Protein AF-A0ABD5T6S6-F1 (afdb_monomer_lite)

Foldseek 3Di:
DEAALLLCVLVVVCQDQQDWDQDPPDDGIDGYDYDLLFWAWWFQFQVRDIDTDSDNVVSNVRSVRTPDTPGGTDDDDDPVSCVVSVHDDDDDDDALVNQLVQLVVLPDPSVVQVPDPVHDSRDGDQVVQVCSCVVSVGDGHVVPPDPCVVDDPVRVVVVVVVVVVD

Secondary structure (DSSP, 8-state):
-EE-HHHHHHTTT-S-TTPEEP-SSSSS-EE-EE-SSS---EEEETTS-EEE---HHHHHHHGGGEEEEEE---EE--HHHHHHTTPPPPPPP--HHHHHHHHHHTT--HHHHHH-TT--SSS--HHHHHHHHHHHTPPPPGGG---GGGS-HHHHHHHHHHHHH-

pLDDT: mean 94.34, std 3.87, range [71.56, 98.19]

Radius of gyration: 18.58 Å; chains: 1; bounding box: 47×41×42 Å

Organism: NCBI:txid1526114

Sequence (166 aa):
GGVHPATMHIVDDFLAAGTQIKTERPGKAHGVVPVDSIDGPTVRLANGEVRQIDDPEEAKAVRNGIEKVLDLGEYLVNYGEFIENNHALAPASYVYEWWVQEFEAAGADVQALSDDPHVDLEHPSVEAALDWADAYDCPLHPEYTYLWHDVSVETFETLADAVAGG

InterPro domains:
  IPR004475 DNA polymerase II large subunit DP2 [PTHR42210] (2-164)
  IPR056171 DNA polymerase II large subunit DP2, central domain [PF24844] (2-164)

Structure (mmCIF, N/CA/C/O backbone):
data_AF-A0ABD5T6S6-F1
#
_entry.id   AF-A0ABD5T6S6-F1
#
loop_
_atom_site.group_PDB
_atom_site.id
_atom_site.type_symbol
_atom_site.label_atom_id
_atom_site.label_alt_id
_atom_site.label_comp_id
_atom_site.label_asym_id
_atom_site.label_entity_id
_atom_site.label_seq_id
_atom_site.pdbx_PDB_ins_code
_atom_site.Cartn_x
_atom_site.Cartn_y
_atom_site.Cartn_z
_atom_site.occupancy
_atom_site.B_iso_or_equiv
_atom_site.auth_seq_id
_atom_site.auth_comp_id
_atom_site.auth_asym_id
_atom_site.auth_atom_id
_atom_site.pdbx_PDB_model_num
ATOM 1 N N . GLY A 1 1 ? 9.814 10.595 7.695 1.00 88.38 1 GLY A N 1
ATOM 2 C CA . GLY A 1 1 ? 9.264 9.253 7.503 1.00 88.38 1 GLY A CA 1
ATOM 3 C C . GLY A 1 1 ? 7.928 9.534 6.919 1.00 88.38 1 GLY A C 1
ATOM 4 O O . GLY A 1 1 ? 7.174 10.272 7.553 1.00 88.38 1 GLY A O 1
ATOM 5 N N . GLY A 1 2 ? 7.743 9.144 5.667 1.00 94.50 2 GLY A N 1
ATOM 6 C CA . GLY A 1 2 ? 6.506 9.438 4.967 1.00 94.50 2 GLY A CA 1
ATOM 7 C C . GLY A 1 2 ? 5.393 8.597 5.560 1.00 94.50 2 GLY A C 1
ATOM 8 O O . GLY A 1 2 ? 5.594 7.414 5.820 1.00 94.50 2 GLY A O 1
ATOM 9 N N . VAL A 1 3 ? 4.269 9.233 5.842 1.00 96.62 3 VAL A N 1
ATOM 10 C CA . VAL A 1 3 ? 3.039 8.571 6.272 1.00 96.62 3 VAL A CA 1
ATOM 11 C C . VAL A 1 3 ? 1.917 9.170 5.444 1.00 96.62 3 VAL A C 1
ATOM 13 O O . VAL A 1 3 ? 1.900 10.389 5.231 1.00 96.62 3 VAL A O 1
ATOM 16 N N . HIS A 1 4 ? 0.981 8.330 5.019 1.00 97.62 4 HIS A N 1
ATOM 17 C CA . HIS A 1 4 ? -0.163 8.791 4.256 1.00 97.62 4 HIS A CA 1
ATOM 18 C C . HIS A 1 4 ? -1.061 9.730 5.096 1.00 97.62 4 HIS A C 1
ATOM 20 O O . HIS A 1 4 ? -1.337 9.436 6.268 1.00 97.62 4 HIS A O 1
ATOM 26 N N . PRO A 1 5 ? -1.541 10.878 4.571 1.00 97.25 5 PRO A N 1
ATOM 27 C CA . PRO A 1 5 ? -2.365 11.797 5.361 1.00 97.25 5 PRO A CA 1
ATOM 28 C C . PRO A 1 5 ? -3.717 11.202 5.791 1.00 97.25 5 PRO A C 1
ATOM 30 O O . PRO A 1 5 ? -4.231 11.568 6.849 1.00 97.25 5 PRO A O 1
ATOM 33 N N . ALA A 1 6 ? -4.276 10.241 5.044 1.00 97.50 6 ALA A N 1
ATOM 34 C CA . ALA A 1 6 ? -5.459 9.501 5.496 1.00 97.50 6 ALA A CA 1
ATOM 35 C C . ALA A 1 6 ? -5.179 8.727 6.796 1.00 97.50 6 ALA A C 1
ATOM 37 O O . ALA A 1 6 ? -5.979 8.786 7.735 1.00 97.50 6 ALA A O 1
ATOM 38 N N . THR A 1 7 ? -4.008 8.084 6.902 1.00 97.19 7 THR A N 1
ATOM 39 C CA . THR A 1 7 ? -3.558 7.411 8.128 1.00 97.19 7 THR A CA 1
ATOM 40 C C . THR A 1 7 ? -3.477 8.394 9.284 1.00 97.19 7 THR A C 1
ATOM 42 O O . THR A 1 7 ? -3.980 8.089 10.363 1.00 97.19 7 THR A O 1
ATOM 45 N N . MET A 1 8 ? -2.913 9.589 9.062 1.00 96.06 8 MET A N 1
ATOM 46 C CA . MET A 1 8 ? -2.828 10.644 10.084 1.00 96.06 8 MET A CA 1
ATOM 47 C C . MET A 1 8 ? -4.203 10.990 10.669 1.00 96.06 8 MET A C 1
ATOM 49 O O . MET A 1 8 ? -4.359 11.021 11.890 1.00 96.06 8 MET A O 1
ATOM 53 N N . HIS A 1 9 ? -5.213 11.184 9.817 1.00 96.00 9 HIS A N 1
ATOM 54 C CA . HIS A 1 9 ? -6.574 11.498 10.258 1.00 96.00 9 HIS A CA 1
ATOM 55 C C . HIS A 1 9 ? -7.256 10.332 10.981 1.00 96.00 9 HIS A C 1
ATOM 57 O O . HIS A 1 9 ? -7.977 10.553 11.957 1.00 96.00 9 HIS A O 1
ATOM 63 N N . ILE A 1 10 ? -7.028 9.100 10.523 1.00 95.50 10 ILE A N 1
ATOM 64 C CA . ILE A 1 10 ? -7.634 7.893 11.100 1.00 95.50 10 ILE A CA 1
ATOM 65 C C . ILE A 1 10 ? -7.069 7.581 12.487 1.00 95.50 10 ILE A C 1
ATOM 67 O O . ILE A 1 10 ? -7.817 7.138 13.356 1.00 95.50 10 ILE A O 1
ATOM 71 N N . VAL A 1 11 ? -5.797 7.891 12.746 1.00 94.12 11 VAL A N 1
ATOM 72 C CA . VAL A 1 11 ? -5.185 7.768 14.085 1.00 94.12 11 VAL A CA 1
ATOM 73 C C . VAL A 1 11 ? -5.388 9.014 14.953 1.00 94.12 11 VAL A C 1
ATOM 75 O O . VAL A 1 11 ? -4.526 9.405 15.741 1.00 94.12 11 VAL A O 1
ATOM 78 N N . ASP A 1 12 ? -6.547 9.648 14.804 1.00 92.12 12 ASP A N 1
ATOM 79 C CA . ASP A 1 12 ? -6.983 10.818 15.559 1.00 92.12 12 ASP A CA 1
ATOM 80 C C . ASP A 1 12 ? -6.028 12.024 15.515 1.00 92.12 12 ASP A C 1
ATOM 82 O O . ASP A 1 12 ? -5.917 12.768 16.492 1.00 92.12 12 ASP A O 1
ATOM 86 N N . ASP A 1 13 ? -5.334 12.225 14.391 1.00 91.75 13 ASP A N 1
ATOM 87 C CA . ASP A 1 13 ? -4.357 13.304 14.198 1.00 91.75 13 ASP A CA 1
ATOM 88 C C . ASP A 1 13 ? -3.190 13.258 15.210 1.00 91.75 13 ASP A C 1
ATOM 90 O O . ASP A 1 13 ? -2.467 14.239 15.405 1.00 91.75 13 ASP A O 1
ATOM 94 N N . PHE A 1 14 ? -2.977 12.107 15.865 1.00 90.62 14 PHE A N 1
ATOM 95 C CA . PHE A 1 14 ? -1.840 11.889 16.760 1.00 90.62 14 PHE A CA 1
ATOM 96 C C . PHE A 1 14 ? -0.521 11.889 15.978 1.00 90.62 14 PHE A C 1
ATOM 98 O O . PHE A 1 14 ? 0.487 12.458 16.410 1.00 90.62 14 PHE A O 1
ATOM 105 N N . LEU A 1 15 ? -0.542 11.269 14.795 1.00 90.81 15 LEU A N 1
ATOM 106 C CA . LEU A 1 15 ? 0.481 11.448 13.776 1.00 90.81 15 LEU A CA 1
ATOM 107 C C . LEU A 1 15 ? 0.112 12.683 12.959 1.00 90.81 15 LEU A C 1
ATOM 109 O O . LEU A 1 15 ? -0.957 12.737 12.367 1.00 90.81 15 LEU A O 1
ATOM 113 N N . ALA A 1 16 ? 1.002 13.668 12.933 1.00 90.31 16 ALA A N 1
ATOM 114 C CA . ALA A 1 16 ? 0.826 14.899 12.180 1.00 90.31 16 ALA A CA 1
ATOM 115 C C . ALA A 1 16 ? 2.180 15.366 11.645 1.00 90.31 16 ALA A C 1
ATOM 117 O O . ALA A 1 16 ? 3.237 14.929 12.114 1.00 90.31 16 ALA A O 1
ATOM 118 N N . ALA A 1 17 ? 2.158 16.280 10.677 1.00 90.62 17 ALA A N 1
ATOM 119 C CA . ALA A 1 17 ? 3.375 16.877 10.146 1.00 90.62 17 ALA A CA 1
ATOM 120 C C . ALA A 1 17 ? 4.230 17.479 11.277 1.00 90.62 17 ALA A C 1
ATOM 122 O O . ALA A 1 17 ? 3.778 18.333 12.040 1.00 90.62 17 ALA A O 1
ATOM 123 N N . GLY A 1 18 ? 5.479 17.021 11.385 1.00 86.88 18 GLY A N 1
ATOM 124 C CA . GLY A 1 18 ? 6.412 17.455 12.427 1.00 86.88 18 GLY A CA 1
ATOM 125 C C . GLY A 1 18 ? 6.315 16.689 13.752 1.00 86.88 18 GLY A C 1
ATOM 126 O O . GLY A 1 18 ? 7.184 16.877 14.607 1.00 86.88 18 GLY A O 1
ATOM 127 N N . THR A 1 19 ? 5.341 15.789 13.930 1.00 92.19 19 THR A N 1
ATOM 128 C CA . THR A 1 19 ? 5.325 14.857 15.067 1.00 92.19 19 THR A CA 1
ATOM 129 C C . THR A 1 19 ? 6.547 13.944 14.995 1.00 92.19 19 THR A C 1
ATOM 131 O O . THR A 1 19 ? 6.856 13.378 13.948 1.00 92.19 19 THR A O 1
ATOM 134 N N . GLN A 1 20 ? 7.248 13.773 16.118 1.00 92.75 20 GLN A N 1
ATOM 135 C CA . GLN A 1 20 ? 8.322 12.789 16.222 1.00 92.75 20 GLN A CA 1
ATOM 136 C C . GLN A 1 20 ? 7.775 11.476 16.782 1.00 92.75 20 GLN A C 1
ATOM 138 O O . GLN A 1 20 ? 7.302 11.434 17.917 1.00 92.75 20 GLN A O 1
ATOM 143 N N . ILE A 1 21 ? 7.928 10.396 16.021 1.00 91.12 21 ILE A N 1
ATOM 144 C CA . ILE A 1 21 ? 7.649 9.035 16.481 1.00 91.12 21 ILE A CA 1
ATOM 145 C C . ILE A 1 21 ? 8.937 8.329 16.888 1.00 91.12 21 ILE A C 1
ATOM 147 O O . ILE A 1 21 ? 10.019 8.625 16.375 1.00 91.12 21 ILE A O 1
ATOM 151 N N . LYS A 1 22 ? 8.828 7.394 17.834 1.00 91.25 22 LYS A N 1
ATOM 152 C CA . LYS A 1 22 ? 9.902 6.447 18.147 1.00 91.25 22 LYS A CA 1
ATOM 153 C C . LYS A 1 22 ? 9.720 5.209 17.283 1.00 91.25 22 LYS A C 1
ATOM 155 O O . LYS A 1 22 ? 8.628 4.659 17.223 1.00 91.25 22 LYS A O 1
ATOM 160 N N . THR A 1 23 ? 10.795 4.795 16.633 1.00 88.12 23 THR A N 1
ATOM 161 C CA . THR A 1 23 ? 10.828 3.654 15.717 1.00 88.12 23 THR A CA 1
ATOM 162 C C . THR A 1 23 ? 11.681 2.543 16.318 1.00 88.12 23 THR A C 1
ATOM 164 O O . THR A 1 23 ? 12.642 2.822 17.034 1.00 88.12 23 THR A O 1
ATOM 167 N N . GLU A 1 24 ? 11.338 1.286 16.039 1.00 85.94 24 GLU A N 1
ATOM 168 C CA . GLU A 1 24 ? 12.197 0.145 16.387 1.00 85.94 24 GLU A CA 1
ATOM 169 C C . GLU A 1 24 ? 13.374 0.017 15.405 1.00 85.94 24 GLU A C 1
ATOM 171 O O . GLU A 1 24 ? 14.492 -0.298 15.808 1.00 85.94 24 GLU A O 1
ATOM 176 N N . ARG A 1 25 ? 13.126 0.286 14.115 1.00 82.44 25 ARG A N 1
ATOM 177 C CA . ARG A 1 25 ? 14.100 0.239 13.013 1.00 82.44 25 ARG A CA 1
ATOM 178 C C . ARG A 1 25 ? 13.784 1.335 11.983 1.00 82.44 25 ARG A C 1
ATOM 180 O O . ARG A 1 25 ? 12.626 1.745 11.900 1.00 82.44 25 ARG A O 1
ATOM 187 N N . PRO A 1 26 ? 14.759 1.794 11.177 1.00 82.44 26 PRO A N 1
ATOM 188 C CA . PRO A 1 26 ? 16.212 1.597 11.313 1.00 82.44 26 PRO A CA 1
ATOM 189 C C . PRO A 1 26 ? 16.879 2.545 12.330 1.00 82.44 26 PRO A C 1
ATOM 191 O O . PRO A 1 26 ? 18.017 2.308 12.726 1.00 82.44 26 PRO A O 1
ATOM 194 N N . GLY A 1 27 ? 16.184 3.601 12.761 1.00 82.94 27 GLY A N 1
ATOM 195 C CA . GLY A 1 27 ? 16.676 4.608 13.705 1.00 82.94 27 GLY A CA 1
ATOM 196 C C . GLY A 1 27 ? 15.891 4.641 15.018 1.00 82.94 27 GLY A C 1
ATOM 197 O O . GLY A 1 27 ? 14.945 3.883 15.223 1.00 82.94 27 GLY A O 1
ATOM 198 N N . LYS A 1 28 ? 16.268 5.554 15.925 1.00 83.94 28 LYS A N 1
ATOM 199 C CA . LYS A 1 28 ? 15.613 5.724 17.244 1.00 83.94 28 LYS A CA 1
ATOM 200 C C . LYS A 1 28 ? 14.359 6.592 17.203 1.00 83.94 28 LYS A C 1
ATOM 202 O O . LYS A 1 28 ? 13.548 6.551 18.130 1.00 83.94 28 LYS A O 1
ATOM 207 N N . ALA A 1 29 ? 14.265 7.472 16.217 1.00 86.50 29 ALA A N 1
ATOM 208 C CA . ALA A 1 29 ? 13.144 8.376 16.059 1.00 86.50 29 ALA A CA 1
ATOM 209 C C . ALA A 1 29 ? 13.072 8.878 14.623 1.00 86.50 29 ALA A C 1
ATOM 211 O O . ALA A 1 29 ? 14.109 9.057 13.993 1.00 86.50 29 ALA A O 1
ATOM 212 N N . HIS A 1 30 ? 11.865 9.190 14.167 1.00 86.69 30 HIS A N 1
ATOM 213 C CA . HIS A 1 30 ? 11.633 9.786 12.860 1.00 86.69 30 HIS A CA 1
ATOM 214 C C . HIS A 1 30 ? 10.630 10.934 12.993 1.00 86.69 30 HIS A C 1
ATOM 216 O O . HIS A 1 30 ? 9.646 10.823 13.724 1.00 86.69 30 HIS A O 1
ATOM 222 N N . GLY A 1 31 ? 10.879 12.052 12.309 1.00 90.88 31 GLY A N 1
ATOM 223 C CA . GLY A 1 31 ? 9.856 13.069 12.070 1.00 90.88 31 GLY A CA 1
ATOM 224 C C . GLY A 1 31 ? 8.870 12.607 10.997 1.00 90.88 31 GLY A C 1
ATOM 225 O O . GLY A 1 31 ? 9.288 12.114 9.946 1.00 90.88 31 GLY A O 1
ATOM 226 N N . VAL A 1 32 ? 7.578 12.763 11.263 1.00 94.06 32 VAL A N 1
ATOM 227 C CA . VAL A 1 32 ? 6.490 12.434 10.338 1.00 94.06 32 VAL A CA 1
ATOM 228 C C . VAL A 1 32 ? 6.323 13.553 9.309 1.00 94.06 32 VAL A C 1
ATOM 230 O O . VAL A 1 32 ? 6.286 14.736 9.6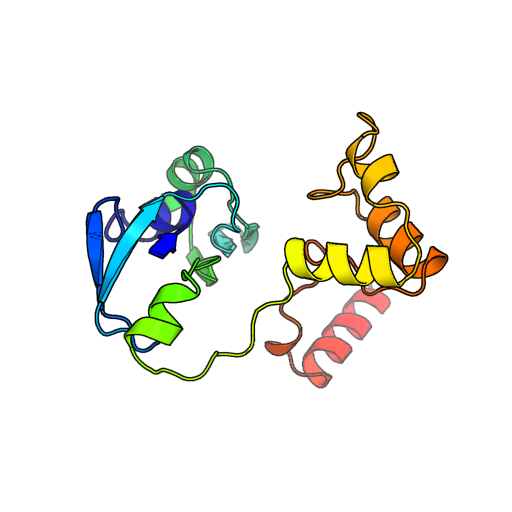63 1.00 94.06 32 VAL A O 1
ATOM 233 N N . VAL A 1 33 ? 6.225 13.171 8.036 1.00 95.12 33 VAL A N 1
ATOM 234 C CA . VAL A 1 33 ? 5.976 14.064 6.895 1.00 95.12 33 VAL A CA 1
ATOM 235 C C . VAL A 1 33 ? 4.843 13.454 6.060 1.00 95.12 33 VAL A C 1
ATOM 237 O O . VAL A 1 33 ? 4.862 12.239 5.866 1.00 95.12 33 VAL A O 1
ATOM 240 N N . PRO A 1 34 ? 3.857 14.244 5.597 1.00 95.88 34 PRO A N 1
ATOM 241 C CA . PRO A 1 34 ? 2.798 13.734 4.731 1.00 95.88 34 PRO A CA 1
ATOM 242 C C . PRO A 1 34 ? 3.353 13.345 3.357 1.00 95.88 34 PRO A C 1
ATOM 244 O O . PRO A 1 34 ? 4.114 14.115 2.770 1.00 95.88 34 PRO A O 1
ATOM 247 N N . VAL A 1 35 ? 2.970 12.165 2.873 1.00 96.19 35 VAL A N 1
ATOM 248 C CA . VAL A 1 35 ? 3.255 11.666 1.518 1.00 96.19 35 VAL A CA 1
ATOM 249 C C . VAL A 1 35 ? 1.973 11.023 1.004 1.00 96.19 35 VAL A C 1
ATOM 251 O O . VAL A 1 35 ? 1.494 10.087 1.627 1.00 96.19 35 VAL A O 1
ATOM 254 N N . ASP A 1 36 ? 1.393 11.567 -0.057 1.00 95.06 36 ASP A N 1
ATOM 255 C CA . ASP A 1 36 ? 0.092 11.181 -0.626 1.00 95.06 36 ASP A CA 1
ATOM 256 C C . ASP A 1 36 ? 0.201 10.239 -1.836 1.00 95.06 36 ASP A C 1
ATOM 258 O O . ASP A 1 36 ? -0.810 9.850 -2.400 1.00 95.06 36 ASP A O 1
ATOM 262 N N . SER A 1 37 ? 1.422 9.857 -2.218 1.00 93.50 37 SER A N 1
ATOM 263 C CA . SER A 1 37 ? 1.698 8.895 -3.294 1.00 93.50 37 SER A CA 1
ATOM 264 C C . SER A 1 37 ? 1.887 7.453 -2.808 1.00 93.50 37 SER A C 1
ATOM 266 O O . SER A 1 37 ? 2.283 6.606 -3.592 1.00 93.50 37 SER A O 1
ATOM 268 N N . ILE A 1 38 ? 1.747 7.202 -1.506 1.00 95.00 38 ILE A N 1
ATOM 269 C CA . ILE A 1 38 ? 1.921 5.878 -0.887 1.00 95.00 38 ILE A CA 1
ATOM 270 C C . ILE A 1 38 ? 0.572 5.390 -0.372 1.00 95.00 38 ILE A C 1
ATOM 272 O O . ILE A 1 38 ? -0.287 6.220 -0.071 1.00 95.00 38 ILE A O 1
ATOM 276 N N . ASP A 1 39 ? 0.405 4.085 -0.191 1.00 95.19 39 ASP A N 1
ATOM 277 C CA . ASP A 1 39 ? -0.897 3.536 0.193 1.00 95.19 39 ASP A CA 1
ATOM 278 C C . ASP A 1 39 ? -1.342 4.004 1.588 1.00 95.19 39 ASP A C 1
ATOM 280 O O . ASP A 1 39 ? -0.587 4.027 2.573 1.00 95.19 39 ASP A O 1
ATOM 284 N N . GLY A 1 40 ? -2.615 4.374 1.676 1.00 96.69 40 GLY A N 1
ATOM 285 C CA . GLY A 1 40 ? -3.316 4.720 2.896 1.00 96.69 40 GLY A CA 1
ATOM 286 C C . GLY A 1 40 ? -3.767 3.501 3.706 1.00 96.69 40 GLY A C 1
ATOM 287 O O . GLY A 1 40 ? -3.460 2.350 3.399 1.00 96.69 40 GLY A O 1
ATOM 288 N N . PRO A 1 41 ? -4.500 3.724 4.807 1.00 97.31 41 PRO A N 1
ATOM 289 C CA . PRO A 1 41 ? -4.902 2.648 5.696 1.00 97.31 41 PRO A CA 1
ATOM 290 C C . PRO A 1 41 ? -6.066 1.844 5.115 1.00 97.31 41 PRO A C 1
ATOM 292 O O . PRO A 1 41 ? -6.987 2.388 4.501 1.00 97.31 41 PRO A O 1
ATOM 295 N N . THR A 1 42 ? -6.090 0.552 5.436 1.00 97.31 42 THR A N 1
ATOM 296 C CA . THR A 1 42 ? -7.242 -0.316 5.182 1.00 97.31 42 THR A CA 1
ATOM 297 C C . THR A 1 42 ? -8.094 -0.441 6.438 1.00 97.31 42 THR A C 1
ATOM 299 O O . THR A 1 42 ? -7.615 -0.812 7.515 1.00 97.31 42 THR A O 1
ATOM 302 N N . VAL A 1 43 ? -9.391 -0.160 6.315 1.00 97.75 43 VAL A N 1
ATOM 303 C CA . VAL A 1 43 ? -10.328 -0.130 7.444 1.00 97.75 43 VAL A CA 1
ATOM 304 C C . VAL A 1 43 ? -11.563 -0.983 7.183 1.00 97.75 43 VAL A C 1
ATOM 306 O O . VAL A 1 43 ? -11.966 -1.201 6.043 1.00 97.75 43 VAL A O 1
ATOM 309 N N . ARG A 1 44 ? -12.196 -1.431 8.270 1.00 98.00 44 ARG A N 1
ATOM 310 C CA . ARG A 1 44 ? -13.552 -1.976 8.276 1.00 98.00 44 ARG A CA 1
ATOM 311 C C . ARG A 1 44 ? -14.513 -0.959 8.877 1.00 98.00 44 ARG A C 1
ATOM 313 O O . ARG A 1 44 ? -14.324 -0.522 10.015 1.00 98.00 44 ARG A O 1
ATOM 320 N N . LEU A 1 45 ? -15.550 -0.610 8.130 1.00 97.44 45 LEU A N 1
ATOM 321 C CA . LEU A 1 45 ? -16.627 0.270 8.569 1.00 97.44 45 LEU A CA 1
ATOM 322 C C . LEU A 1 45 ? -17.691 -0.511 9.357 1.00 97.44 45 LEU A C 1
ATOM 324 O O . LEU A 1 45 ? -17.823 -1.726 9.228 1.00 97.44 45 LEU A O 1
ATOM 328 N N . ALA A 1 46 ? -18.503 0.192 10.148 1.00 97.19 46 ALA A N 1
ATOM 329 C CA . ALA A 1 46 ? -19.556 -0.407 10.977 1.00 97.19 46 ALA A 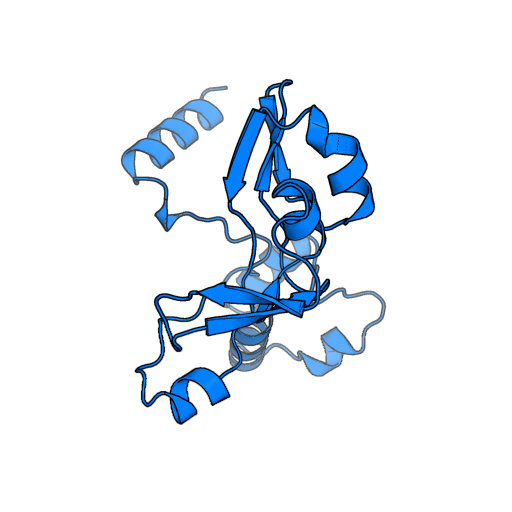CA 1
ATOM 330 C C . ALA A 1 46 ? -20.662 -1.133 10.179 1.00 97.19 46 ALA A C 1
ATOM 332 O O . ALA A 1 46 ? -21.425 -1.911 10.750 1.00 97.19 46 ALA A O 1
ATOM 333 N N . ASN A 1 47 ? -20.767 -0.883 8.869 1.00 95.69 47 ASN A N 1
ATOM 334 C CA . ASN A 1 47 ? -21.649 -1.615 7.953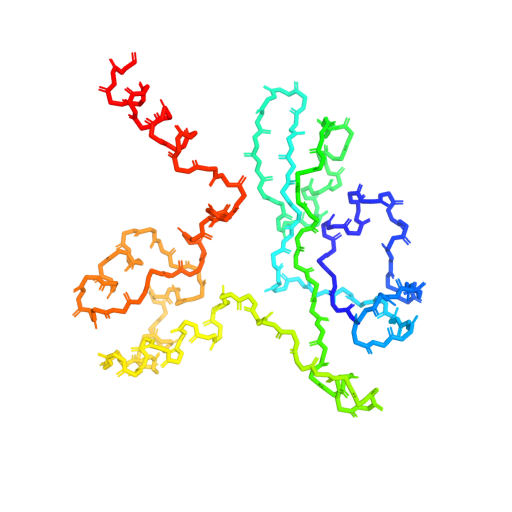 1.00 95.69 47 ASN A CA 1
ATOM 335 C C . ASN A 1 47 ? -21.043 -2.957 7.475 1.00 95.69 47 ASN A C 1
ATOM 337 O O . ASN A 1 47 ? -21.721 -3.699 6.769 1.00 95.69 47 ASN A O 1
ATOM 341 N N . GLY A 1 48 ? -19.798 -3.266 7.852 1.00 96.88 48 GLY A N 1
ATOM 342 C CA . GLY A 1 48 ? -19.051 -4.455 7.442 1.00 96.88 48 GLY A CA 1
ATOM 343 C C . GLY A 1 48 ? -18.192 -4.280 6.184 1.00 96.88 48 GLY A C 1
ATOM 344 O O . GLY A 1 48 ? -17.436 -5.191 5.859 1.00 96.88 48 GLY A O 1
ATOM 345 N N . GLU A 1 49 ? -18.275 -3.140 5.495 1.00 97.12 49 GLU A N 1
ATOM 346 C CA . GLU A 1 49 ? -17.457 -2.825 4.318 1.00 97.12 49 GLU A CA 1
ATOM 347 C C . GLU A 1 49 ? -15.979 -2.727 4.701 1.00 97.12 49 GLU A C 1
ATOM 349 O O . GLU A 1 49 ? -15.632 -2.101 5.706 1.00 97.12 49 GLU A O 1
ATOM 354 N N . VAL A 1 50 ? -15.116 -3.345 3.895 1.00 96.81 50 VAL A N 1
ATOM 355 C CA . VAL A 1 50 ? -13.660 -3.241 4.010 1.00 96.81 50 VAL A CA 1
ATOM 356 C C . VAL A 1 50 ? -13.146 -2.478 2.802 1.00 96.81 50 VAL A C 1
ATOM 358 O O . VAL A 1 50 ? -13.494 -2.830 1.676 1.00 96.81 50 VAL A O 1
ATOM 361 N N . ARG A 1 51 ? -12.334 -1.448 3.034 1.00 95.25 51 ARG A N 1
ATOM 362 C CA . ARG A 1 51 ? -11.735 -0.644 1.966 1.00 95.25 51 ARG A CA 1
ATOM 363 C C . ARG A 1 51 ? -10.437 0.025 2.404 1.00 95.25 51 ARG A C 1
ATOM 365 O O . ARG A 1 51 ? -10.277 0.346 3.585 1.00 95.25 51 ARG A O 1
ATOM 372 N N . GLN A 1 52 ? -9.556 0.247 1.437 1.00 96.44 52 GLN A N 1
ATOM 373 C CA . GLN A 1 52 ? -8.405 1.138 1.552 1.00 96.44 52 GLN A CA 1
ATOM 374 C C . GLN A 1 52 ? -8.860 2.593 1.363 1.00 96.44 52 GLN A C 1
ATOM 376 O O . GLN A 1 52 ? -9.842 2.847 0.658 1.00 96.44 52 GLN A O 1
ATOM 381 N N . ILE A 1 53 ? -8.217 3.533 2.060 1.00 97.06 53 ILE A N 1
ATOM 382 C CA . ILE A 1 53 ? -8.557 4.960 2.015 1.00 97.06 53 ILE A CA 1
ATOM 383 C C . ILE A 1 53 ? -7.320 5.778 1.643 1.00 97.06 53 ILE A C 1
ATOM 385 O O . ILE A 1 53 ? -6.527 6.144 2.510 1.00 97.06 53 ILE A O 1
ATOM 389 N N . ASP A 1 54 ? -7.227 6.148 0.371 1.00 96.00 54 ASP A N 1
ATOM 390 C CA . ASP A 1 54 ? -6.113 6.944 -0.166 1.00 96.00 54 ASP A CA 1
ATOM 391 C C . ASP A 1 54 ? -6.474 8.430 -0.347 1.00 96.00 54 ASP A C 1
ATOM 393 O O . ASP A 1 54 ? -5.626 9.256 -0.661 1.00 96.00 54 ASP A O 1
ATOM 397 N N . ASP A 1 55 ? -7.721 8.823 -0.059 1.00 96.94 55 ASP A N 1
ATOM 398 C CA . ASP A 1 55 ? -8.129 10.231 -0.007 1.00 96.94 55 ASP A CA 1
ATOM 399 C C . ASP A 1 55 ? -8.205 10.737 1.452 1.00 96.94 55 ASP A C 1
ATOM 401 O O . ASP A 1 55 ? -9.018 10.253 2.253 1.00 96.94 55 ASP A O 1
ATOM 405 N N . PRO A 1 56 ? -7.401 11.746 1.840 1.00 95.75 56 PRO A N 1
ATOM 406 C CA . PRO A 1 56 ? -7.468 12.349 3.169 1.00 95.75 56 PRO A CA 1
ATOM 407 C C . PRO A 1 56 ? -8.827 12.981 3.508 1.00 95.75 56 PRO A C 1
ATOM 409 O O . PRO A 1 56 ? -9.196 13.037 4.687 1.00 95.75 56 PRO A O 1
ATOM 412 N N . GLU A 1 57 ? -9.580 13.473 2.519 1.00 97.06 57 GLU A N 1
ATOM 413 C CA . GLU A 1 57 ? -10.919 14.024 2.756 1.00 97.06 57 GLU A CA 1
ATOM 414 C C . GLU A 1 57 ? -11.939 12.912 3.023 1.00 97.06 57 GLU A C 1
ATOM 416 O O . GLU A 1 57 ? -12.748 13.027 3.952 1.00 97.06 57 GLU A O 1
ATOM 421 N N . GLU A 1 58 ? -11.845 11.795 2.297 1.00 96.25 58 GLU A N 1
ATOM 422 C CA . GLU A 1 58 ? -12.602 10.585 2.608 1.00 96.25 58 GLU A CA 1
ATOM 423 C C . GLU A 1 58 ? -12.319 10.105 4.037 1.00 96.25 58 GLU A C 1
ATOM 425 O O . GLU A 1 58 ? -13.258 9.865 4.802 1.00 96.25 58 GLU A O 1
ATOM 430 N N . ALA A 1 59 ? -11.046 10.040 4.439 1.00 96.50 59 ALA A N 1
ATOM 431 C CA . ALA A 1 59 ? -10.647 9.603 5.775 1.00 96.50 59 ALA A CA 1
ATOM 432 C C . ALA A 1 59 ? -11.361 10.393 6.883 1.00 96.50 59 ALA A C 1
ATOM 434 O O . ALA A 1 59 ? -11.874 9.808 7.839 1.00 96.50 59 ALA A O 1
ATOM 435 N N . LYS A 1 60 ? -11.477 11.721 6.736 1.00 95.62 60 LYS A N 1
ATOM 436 C CA . LYS A 1 60 ? -12.228 12.575 7.675 1.00 95.62 60 LYS A CA 1
ATOM 437 C C . LYS A 1 60 ? -13.720 12.259 7.677 1.00 95.62 60 LYS A C 1
ATOM 439 O O . LYS A 1 60 ? -14.337 12.256 8.744 1.00 95.62 60 LYS A O 1
ATOM 444 N N . ALA A 1 61 ? -14.302 12.024 6.502 1.00 95.62 61 ALA A N 1
ATOM 445 C CA . ALA A 1 61 ? -15.727 11.757 6.350 1.00 95.62 61 ALA A CA 1
ATOM 446 C C . ALA A 1 61 ? -16.134 10.427 7.001 1.00 95.62 61 ALA A C 1
ATOM 448 O O . ALA A 1 61 ? -17.169 10.360 7.670 1.00 95.62 61 ALA A O 1
ATOM 449 N N . VAL A 1 62 ? -15.311 9.384 6.848 1.00 94.50 62 VAL A N 1
ATOM 450 C CA . VAL A 1 62 ? -15.634 8.030 7.321 1.00 94.50 62 VAL A CA 1
ATOM 451 C C . VAL A 1 62 ? -15.102 7.715 8.718 1.00 94.50 62 VAL A C 1
ATOM 453 O O . VAL A 1 62 ? -15.580 6.758 9.322 1.00 94.50 62 VAL A O 1
ATOM 456 N N . ARG A 1 63 ? -14.190 8.530 9.279 1.00 92.94 63 ARG A N 1
ATOM 457 C CA . ARG A 1 63 ? -13.519 8.300 10.579 1.00 92.94 63 ARG A CA 1
ATOM 458 C C . ARG A 1 63 ? -14.448 7.814 11.692 1.00 92.94 63 ARG A C 1
ATOM 460 O O . ARG A 1 63 ? -14.148 6.833 12.361 1.00 92.94 63 ARG A O 1
ATOM 467 N N . ASN A 1 64 ? -15.596 8.468 11.876 1.00 94.06 64 ASN A N 1
ATOM 468 C CA . ASN A 1 64 ? -16.549 8.126 12.945 1.00 94.06 64 ASN A CA 1
ATOM 469 C C . ASN A 1 64 ? -17.292 6.796 12.717 1.00 94.06 64 ASN A C 1
ATOM 471 O O . ASN A 1 64 ? -17.908 6.274 13.643 1.00 94.06 64 ASN A O 1
ATOM 475 N N . GLY A 1 65 ? -17.292 6.288 11.484 1.00 95.25 65 GLY A N 1
ATOM 476 C CA . GLY A 1 65 ? -17.907 5.023 11.088 1.00 95.25 65 GLY A CA 1
ATOM 477 C C . GLY A 1 65 ? -16.929 3.850 11.034 1.00 95.25 65 GLY A C 1
ATOM 478 O O . GLY A 1 65 ? -17.362 2.741 10.724 1.00 95.25 65 GLY A O 1
ATOM 479 N N . ILE A 1 66 ? -15.642 4.070 11.321 1.00 97.25 66 ILE A N 1
ATOM 480 C CA . ILE A 1 66 ? -14.633 3.009 11.356 1.00 97.25 66 ILE A CA 1
ATOM 481 C C . ILE A 1 66 ? -14.874 2.135 12.588 1.00 97.25 66 ILE A C 1
ATOM 483 O O . ILE A 1 66 ? -14.833 2.599 13.725 1.00 97.25 66 ILE A O 1
ATOM 487 N N . GLU A 1 67 ? -15.108 0.848 12.355 1.00 97.81 67 GLU A N 1
ATOM 488 C CA . GLU A 1 67 ? -15.213 -0.162 13.406 1.00 97.81 67 GLU A CA 1
ATOM 489 C C . GLU A 1 67 ? -13.830 -0.711 13.776 1.00 97.81 67 GLU A C 1
ATOM 491 O O . GLU A 1 67 ? -13.547 -0.968 14.948 1.00 97.81 67 GLU A O 1
ATOM 496 N N . LYS A 1 68 ? -12.961 -0.907 12.776 1.00 97.69 68 LYS A N 1
ATOM 497 C CA . LYS A 1 68 ? -11.622 -1.469 12.967 1.00 97.69 68 LYS A CA 1
ATOM 498 C C . LYS A 1 68 ? -10.649 -0.958 11.905 1.00 97.69 68 LYS A C 1
ATOM 500 O O . LYS A 1 68 ? -10.962 -0.998 10.722 1.00 97.69 68 LYS A O 1
ATOM 505 N N . VAL A 1 69 ? -9.447 -0.568 12.320 1.00 97.31 69 VAL A N 1
ATOM 506 C CA . VAL A 1 69 ? -8.302 -0.395 11.410 1.00 97.31 69 VAL A CA 1
ATOM 507 C C . VAL A 1 69 ? -7.657 -1.768 11.212 1.00 97.31 69 VAL A C 1
ATOM 509 O O . VAL A 1 69 ? -7.309 -2.425 12.197 1.00 97.31 69 VAL A O 1
ATOM 512 N N . LEU A 1 70 ? -7.598 -2.242 9.967 1.00 96.19 70 LEU A N 1
ATOM 513 C CA . LEU A 1 70 ? -7.016 -3.541 9.614 1.00 96.19 70 LEU A CA 1
ATOM 514 C C . LEU A 1 70 ? -5.525 -3.403 9.320 1.00 96.19 70 LEU A C 1
ATOM 516 O O . LEU A 1 70 ? -4.748 -4.199 9.834 1.00 96.19 70 LEU A O 1
ATOM 520 N N . ASP A 1 71 ? -5.163 -2.358 8.577 1.00 95.56 71 ASP A N 1
ATOM 521 C CA . ASP A 1 71 ? -3.792 -1.992 8.238 1.00 95.56 71 ASP A CA 1
ATOM 522 C C . ASP A 1 71 ? -3.634 -0.459 8.295 1.00 95.56 71 ASP A C 1
ATOM 524 O O . ASP A 1 71 ? -4.599 0.274 8.062 1.00 95.56 71 ASP A O 1
ATOM 528 N N . LEU A 1 72 ? -2.448 0.036 8.663 1.00 95.62 72 LEU A N 1
ATOM 529 C CA . LEU A 1 72 ? -2.176 1.475 8.793 1.00 95.62 72 LEU A CA 1
ATOM 530 C C . LEU A 1 72 ? -1.722 2.134 7.482 1.00 95.62 72 LEU A C 1
ATOM 532 O O . LEU A 1 72 ? -1.586 3.359 7.457 1.00 95.62 72 LEU A O 1
ATOM 536 N N . GLY A 1 73 ? -1.520 1.359 6.424 1.00 94.62 73 GLY A N 1
ATOM 537 C CA . GLY A 1 73 ? -0.935 1.802 5.172 1.00 94.62 73 GLY A CA 1
ATOM 538 C C . GLY A 1 73 ? 0.585 1.822 5.229 1.00 94.62 73 GLY A C 1
ATOM 539 O O . GLY A 1 73 ? 1.231 1.322 6.159 1.00 94.62 73 GLY A O 1
ATOM 540 N N . GLU A 1 74 ? 1.168 2.445 4.219 1.00 94.38 74 GLU A N 1
ATOM 541 C CA . GLU A 1 74 ? 2.603 2.447 4.022 1.00 94.38 74 GLU A CA 1
ATOM 542 C C . GLU A 1 74 ? 3.345 3.437 4.925 1.00 94.38 74 GLU A C 1
ATOM 544 O O . GLU A 1 74 ? 2.852 4.480 5.372 1.00 94.38 74 GLU A O 1
ATOM 549 N N . TYR A 1 75 ? 4.610 3.097 5.179 1.00 92.88 75 TYR A N 1
ATOM 550 C CA . TYR A 1 75 ? 5.546 3.937 5.908 1.00 92.88 75 TYR A CA 1
ATOM 551 C C . TYR A 1 75 ? 6.843 4.090 5.118 1.00 92.88 75 TYR A C 1
ATOM 553 O O . TYR A 1 75 ? 7.701 3.205 5.099 1.00 92.88 75 TYR A O 1
ATOM 561 N N . LEU A 1 76 ? 7.012 5.257 4.497 1.00 93.62 76 LEU A N 1
ATOM 562 C CA . LEU A 1 76 ? 8.163 5.544 3.652 1.00 93.62 76 LEU A CA 1
ATOM 563 C C . LEU A 1 76 ? 9.398 5.872 4.500 1.00 93.62 76 LEU A C 1
ATOM 565 O O . LEU A 1 76 ? 9.488 6.915 5.169 1.00 93.62 76 LEU A O 1
ATOM 569 N N . VAL A 1 77 ? 10.392 4.991 4.425 1.00 92.38 77 VAL A N 1
ATOM 570 C CA . VAL A 1 77 ? 11.688 5.141 5.093 1.00 92.38 77 VAL A CA 1
ATOM 571 C C . VAL A 1 77 ? 12.759 5.472 4.066 1.00 92.38 77 VAL A C 1
ATOM 573 O O . VAL A 1 77 ? 12.964 4.744 3.102 1.00 92.38 77 VAL A O 1
ATOM 576 N N . ASN A 1 78 ? 13.494 6.559 4.292 1.00 90.19 78 ASN A N 1
ATOM 577 C CA . ASN A 1 78 ? 14.626 6.895 3.442 1.00 90.19 78 ASN A CA 1
ATOM 578 C C . ASN A 1 78 ? 15.768 5.879 3.627 1.00 90.19 78 ASN A C 1
ATOM 580 O O . ASN A 1 78 ? 16.140 5.561 4.755 1.00 90.19 78 ASN A O 1
ATOM 584 N N . TYR A 1 79 ? 16.380 5.432 2.529 1.00 91.56 79 TYR A N 1
ATOM 585 C CA . TYR A 1 79 ? 17.536 4.527 2.561 1.00 91.56 79 TYR A CA 1
ATOM 586 C C . TYR A 1 79 ? 18.706 5.056 3.416 1.00 91.56 79 TYR A C 1
ATOM 588 O O . TYR A 1 79 ? 19.366 4.287 4.115 1.00 91.56 79 TYR A O 1
ATOM 596 N N . GLY A 1 80 ? 18.941 6.372 3.410 1.00 90.88 80 GLY A N 1
ATOM 597 C CA . GLY A 1 80 ? 19.975 7.030 4.207 1.00 90.88 80 GLY A CA 1
ATOM 598 C C . GLY A 1 80 ? 19.857 6.747 5.705 1.00 90.88 80 GLY A C 1
ATOM 599 O O . GLY A 1 80 ? 20.881 6.579 6.358 1.00 90.88 80 GLY A O 1
ATOM 600 N N . GLU A 1 81 ? 18.643 6.557 6.233 1.00 89.44 81 GLU A N 1
ATOM 601 C CA . GLU A 1 81 ? 18.435 6.198 7.642 1.00 89.44 81 GLU A CA 1
ATOM 602 C C . GLU A 1 81 ? 19.077 4.847 8.001 1.00 89.44 81 GLU A C 1
ATOM 604 O O . GLU A 1 81 ? 19.593 4.681 9.107 1.00 89.44 81 GLU A O 1
ATOM 609 N N . PHE A 1 82 ? 19.093 3.879 7.079 1.00 91.56 82 PHE A N 1
ATOM 610 C CA . PHE A 1 82 ? 19.764 2.594 7.300 1.00 91.56 82 PHE A CA 1
ATOM 611 C C . PHE A 1 82 ? 21.287 2.753 7.321 1.00 91.56 82 PHE A C 1
ATOM 613 O O . PHE A 1 82 ? 21.953 2.180 8.186 1.00 91.56 82 PHE A O 1
ATOM 620 N N . ILE A 1 83 ? 21.832 3.568 6.412 1.00 91.88 83 ILE A N 1
ATOM 621 C CA . ILE A 1 83 ? 23.271 3.849 6.339 1.00 91.88 83 ILE A CA 1
ATOM 622 C C . ILE A 1 83 ? 23.750 4.615 7.571 1.00 91.88 83 ILE A C 1
ATOM 624 O O . ILE A 1 83 ? 24.726 4.211 8.201 1.00 91.88 83 ILE A O 1
ATOM 628 N N . GLU A 1 84 ? 23.057 5.689 7.945 1.00 89.81 84 GLU A N 1
ATOM 629 C CA . GLU A 1 84 ? 23.431 6.539 9.078 1.00 89.81 84 GLU A CA 1
ATOM 630 C C . GLU A 1 84 ? 23.398 5.783 10.409 1.00 89.81 84 GLU A C 1
ATOM 632 O O . GLU A 1 84 ? 24.284 5.960 11.247 1.00 89.81 84 GLU A O 1
ATOM 637 N N . ASN A 1 85 ? 22.416 4.898 10.596 1.00 89.62 85 ASN A N 1
ATOM 638 C CA . ASN A 1 85 ? 22.289 4.101 11.814 1.00 89.62 85 ASN A CA 1
ATOM 639 C C . ASN A 1 85 ? 23.064 2.769 11.759 1.00 89.62 85 ASN A C 1
ATOM 641 O O . ASN A 1 85 ? 23.027 2.013 12.733 1.00 89.62 85 ASN A O 1
ATOM 645 N N . ASN A 1 86 ? 23.780 2.482 10.661 1.00 90.25 86 ASN A N 1
ATOM 646 C CA . ASN A 1 86 ? 24.478 1.214 10.420 1.00 90.25 86 ASN A CA 1
ATOM 647 C C . ASN A 1 86 ? 23.575 -0.010 10.679 1.00 90.25 86 ASN A C 1
ATOM 649 O O . ASN A 1 86 ? 23.970 -0.982 11.331 1.00 90.25 86 ASN A O 1
ATOM 653 N N . HIS A 1 87 ? 22.331 0.073 10.209 1.00 90.12 87 HIS A N 1
ATOM 654 C CA . HIS A 1 87 ? 21.333 -0.978 10.348 1.00 90.12 87 HIS A CA 1
ATOM 655 C C . HIS A 1 87 ? 21.237 -1.770 9.040 1.00 90.12 87 HIS A C 1
ATOM 657 O O . HIS A 1 87 ? 21.236 -1.193 7.955 1.00 90.12 87 HIS A O 1
ATOM 663 N N . ALA A 1 88 ? 21.127 -3.098 9.128 1.00 91.19 88 ALA A N 1
ATOM 664 C CA . ALA A 1 88 ? 20.875 -3.924 7.949 1.00 91.19 88 ALA A CA 1
ATOM 665 C C . ALA A 1 88 ? 19.537 -3.545 7.298 1.00 91.19 88 ALA A C 1
ATOM 667 O O . ALA A 1 88 ? 18.573 -3.235 8.009 1.00 91.19 88 ALA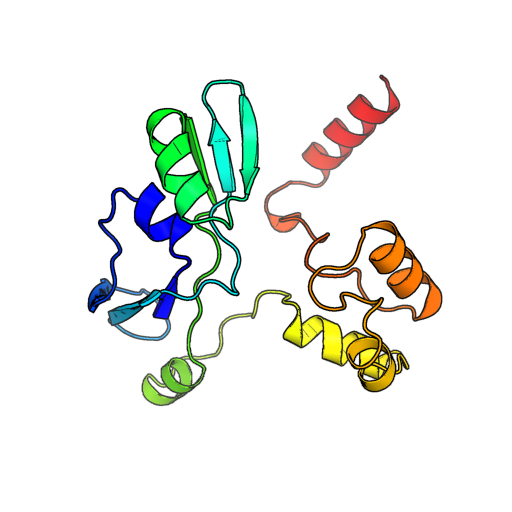 A O 1
ATOM 668 N N . LEU A 1 89 ? 19.477 -3.603 5.967 1.00 90.50 89 LEU A N 1
ATOM 669 C CA . LEU A 1 89 ? 18.230 -3.408 5.237 1.00 90.50 89 LEU A CA 1
ATOM 670 C C . LEU A 1 89 ? 17.201 -4.447 5.685 1.00 90.50 89 LEU A C 1
ATOM 672 O O . LEU A 1 89 ? 17.508 -5.636 5.804 1.00 90.50 89 LEU A O 1
ATOM 676 N N . ALA A 1 90 ? 15.989 -3.975 5.958 1.00 88.31 90 ALA A N 1
ATOM 677 C CA . ALA A 1 90 ? 14.844 -4.861 6.071 1.00 88.31 90 ALA A CA 1
ATOM 678 C C . ALA A 1 90 ? 14.456 -5.352 4.664 1.00 88.31 90 ALA A C 1
ATOM 680 O O . ALA A 1 90 ? 14.742 -4.651 3.688 1.00 88.31 90 ALA A O 1
ATOM 681 N N . PRO A 1 91 ? 13.816 -6.528 4.540 1.00 89.69 91 PRO A N 1
ATOM 682 C CA . PRO A 1 91 ? 13.143 -6.896 3.301 1.00 89.69 91 PRO A CA 1
ATOM 683 C C . PRO A 1 91 ? 12.200 -5.766 2.875 1.00 89.69 91 PRO A C 1
ATOM 685 O O . PRO A 1 91 ? 11.450 -5.255 3.707 1.00 89.69 91 PRO A O 1
ATOM 688 N N . ALA A 1 92 ? 12.291 -5.353 1.614 1.00 89.94 92 ALA A N 1
ATOM 689 C CA . ALA A 1 92 ? 11.394 -4.353 1.055 1.00 89.94 92 ALA A CA 1
ATOM 690 C C . ALA A 1 92 ? 10.038 -4.989 0.732 1.00 89.94 92 ALA A C 1
ATOM 692 O O . ALA A 1 92 ? 9.979 -6.167 0.365 1.00 89.94 92 ALA A O 1
ATOM 693 N N . SER A 1 93 ? 8.973 -4.200 0.851 1.00 91.00 93 SER A N 1
ATOM 694 C CA . SER A 1 93 ? 7.683 -4.536 0.250 1.00 91.00 93 SER A CA 1
ATOM 695 C C . SER A 1 93 ? 7.812 -4.569 -1.273 1.00 91.00 93 SER A C 1
ATOM 697 O O . SER A 1 93 ? 8.691 -3.917 -1.846 1.00 91.00 93 SER A O 1
ATOM 699 N N . TYR A 1 94 ? 6.945 -5.340 -1.926 1.00 94.69 94 TYR A N 1
ATOM 700 C CA . TYR A 1 94 ? 6.863 -5.347 -3.380 1.00 94.69 94 TYR A CA 1
ATOM 701 C C . TYR A 1 94 ? 6.024 -4.150 -3.832 1.00 94.69 94 TYR A C 1
ATOM 703 O O . TYR A 1 94 ? 4.812 -4.153 -3.654 1.00 94.69 94 TYR A O 1
ATOM 711 N N . VAL A 1 95 ? 6.697 -3.117 -4.334 1.00 95.06 95 VAL A N 1
ATOM 712 C CA . VAL A 1 95 ? 6.119 -1.808 -4.681 1.00 95.06 95 VAL A CA 1
ATOM 713 C C . VAL A 1 95 ? 6.230 -1.542 -6.177 1.00 95.06 95 VAL A C 1
ATOM 715 O O . VAL A 1 95 ? 6.992 -2.223 -6.875 1.00 95.06 95 VAL A O 1
ATOM 718 N N . TYR A 1 96 ? 5.502 -0.537 -6.663 1.00 96.12 96 TYR A N 1
ATOM 719 C CA . TYR A 1 96 ? 5.481 -0.149 -8.073 1.00 96.12 96 TYR A CA 1
ATOM 720 C C . TYR A 1 96 ? 6.892 0.051 -8.645 1.00 96.12 96 TYR A C 1
ATOM 722 O O . TYR A 1 96 ? 7.228 -0.507 -9.687 1.00 96.12 96 TYR A O 1
ATOM 730 N N . GLU A 1 97 ? 7.782 0.740 -7.927 1.00 95.50 97 GLU A N 1
ATOM 731 C CA . GLU A 1 97 ? 9.134 1.030 -8.412 1.00 95.50 97 GLU A CA 1
ATOM 732 C C . GLU A 1 97 ? 10.019 -0.217 -8.533 1.00 95.50 97 GLU A C 1
ATOM 734 O O . GLU A 1 97 ? 10.979 -0.223 -9.311 1.00 95.50 97 GLU A O 1
ATOM 739 N N . TRP A 1 98 ? 9.731 -1.277 -7.769 1.00 96.94 98 TRP A N 1
ATOM 740 C CA . TRP A 1 98 ? 10.360 -2.581 -7.982 1.00 96.94 98 TRP A CA 1
ATOM 741 C C . TRP A 1 98 ? 9.721 -3.251 -9.196 1.00 96.94 98 TRP A C 1
ATOM 743 O O . TRP A 1 98 ? 10.439 -3.618 -10.127 1.00 96.94 98 TRP A O 1
ATOM 753 N N . TRP A 1 99 ? 8.392 -3.356 -9.227 1.00 97.94 99 TRP A N 1
ATOM 754 C CA . TRP A 1 99 ? 7.668 -4.010 -10.315 1.00 97.94 99 TRP A CA 1
ATOM 755 C C . TRP A 1 99 ? 8.058 -3.461 -11.693 1.00 97.94 99 TRP A C 1
ATOM 757 O O . TRP A 1 99 ? 8.363 -4.245 -12.585 1.00 97.94 99 TRP A O 1
ATOM 767 N N . VAL A 1 100 ? 8.188 -2.138 -11.850 1.00 97.94 100 VAL A N 1
ATOM 768 C CA . VAL A 1 100 ? 8.626 -1.499 -13.105 1.00 97.94 100 VAL A CA 1
ATOM 769 C C . VAL A 1 100 ? 9.980 -2.026 -13.590 1.00 97.94 100 VAL A C 1
ATOM 771 O O . VAL A 1 100 ? 10.162 -2.255 -14.784 1.00 97.94 100 VAL A O 1
ATOM 774 N N . GLN A 1 101 ? 10.933 -2.256 -12.682 1.00 97.88 101 GLN A N 1
ATOM 775 C CA . GLN A 1 101 ? 12.248 -2.793 -13.046 1.00 97.88 101 GLN A CA 1
ATOM 776 C C . GLN A 1 101 ? 12.159 -4.251 -13.504 1.00 97.88 101 GLN A C 1
ATOM 778 O O . GLN A 1 101 ? 12.867 -4.654 -14.426 1.00 97.88 101 GLN A O 1
ATOM 783 N N . GLU A 1 102 ? 11.300 -5.053 -12.872 1.00 98.00 102 GLU A N 1
ATOM 784 C CA . GLU A 1 102 ? 11.065 -6.436 -13.297 1.00 98.00 102 GLU A CA 1
ATOM 785 C C . GLU A 1 102 ? 10.295 -6.497 -14.614 1.00 98.00 102 GLU A C 1
ATOM 787 O O . GLU A 1 102 ? 10.603 -7.335 -15.460 1.00 98.00 102 GLU A O 1
ATOM 792 N N . PHE A 1 103 ? 9.365 -5.571 -14.827 1.00 98.19 103 PHE A N 1
ATOM 793 C CA . PHE A 1 103 ? 8.603 -5.448 -16.058 1.00 98.19 103 PHE A CA 1
ATOM 794 C C . PHE A 1 103 ? 9.496 -5.047 -17.242 1.00 98.19 103 PHE A C 1
ATOM 796 O O . PHE A 1 103 ? 9.455 -5.680 -18.299 1.00 98.19 103 PHE A O 1
ATOM 803 N N . GLU A 1 104 ? 10.395 -4.076 -17.047 1.00 98.06 104 GLU A N 1
ATOM 804 C CA . GLU A 1 104 ? 11.424 -3.724 -18.033 1.00 98.06 104 GLU A CA 1
ATOM 805 C C . GLU A 1 104 ? 12.375 -4.905 -18.297 1.00 98.06 104 GLU A C 1
ATOM 807 O O . GLU A 1 104 ? 12.675 -5.229 -19.449 1.00 98.06 104 GLU A O 1
ATOM 812 N N . ALA A 1 105 ? 12.818 -5.606 -17.247 1.00 98.19 105 ALA A N 1
ATOM 813 C CA . ALA A 1 105 ? 13.697 -6.770 -17.378 1.00 98.19 105 ALA A CA 1
ATOM 814 C C . ALA A 1 105 ? 13.033 -7.949 -18.113 1.00 98.19 105 ALA A C 1
ATOM 816 O O . ALA A 1 105 ? 13.729 -8.722 -18.779 1.00 98.19 105 ALA A O 1
ATOM 817 N N . ALA A 1 106 ? 11.707 -8.065 -18.028 1.00 97.88 106 ALA A N 1
ATOM 818 C CA . ALA A 1 106 ? 10.891 -9.016 -18.777 1.00 97.88 106 ALA A CA 1
ATOM 819 C C . ALA A 1 106 ? 10.709 -8.627 -20.262 1.00 97.88 106 ALA A C 1
ATOM 821 O O . ALA A 1 106 ? 10.199 -9.410 -21.063 1.00 97.88 106 ALA A O 1
ATOM 822 N N . GLY A 1 107 ? 11.190 -7.446 -20.664 1.00 97.62 107 GLY A N 1
ATOM 823 C CA . GLY A 1 107 ? 11.214 -6.983 -22.050 1.00 97.62 107 GLY A CA 1
ATOM 824 C C . GLY A 1 107 ? 10.091 -6.016 -22.421 1.00 97.62 107 GLY A C 1
ATOM 825 O O . GLY A 1 107 ? 9.918 -5.745 -23.612 1.00 97.62 107 GLY A O 1
ATOM 826 N N . ALA A 1 108 ? 9.341 -5.495 -21.446 1.00 97.38 108 ALA A N 1
ATOM 827 C CA . ALA A 1 108 ? 8.381 -4.427 -21.689 1.00 97.38 108 ALA A CA 1
ATOM 828 C C . ALA A 1 108 ? 9.087 -3.104 -22.004 1.00 97.38 108 ALA A C 1
ATOM 830 O O . ALA A 1 108 ? 10.081 -2.739 -21.375 1.00 97.38 108 ALA A O 1
ATOM 831 N N . ASP A 1 109 ? 8.547 -2.356 -22.967 1.00 96.94 109 ASP A N 1
ATOM 832 C CA . ASP A 1 109 ? 8.990 -0.989 -23.245 1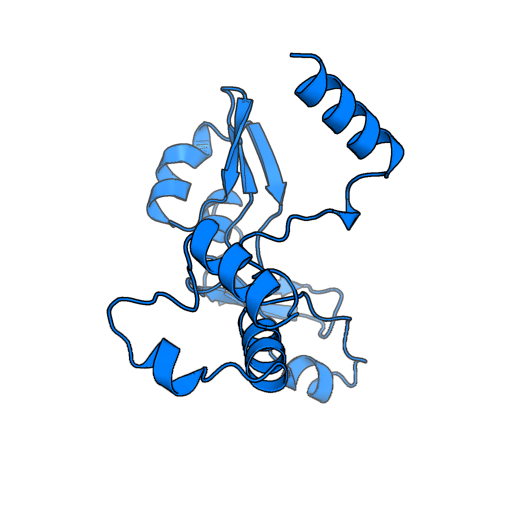.00 96.94 109 ASP A CA 1
ATOM 833 C C . ASP A 1 109 ? 8.309 -0.027 -22.261 1.00 96.94 109 ASP A C 1
ATOM 835 O O . ASP A 1 109 ? 7.321 0.638 -22.577 1.00 96.94 109 ASP A O 1
ATOM 839 N N . VAL A 1 110 ? 8.820 -0.010 -21.027 1.00 96.69 110 VAL A N 1
ATOM 840 C CA . VAL A 1 110 ? 8.306 0.820 -19.926 1.00 96.69 110 VAL A CA 1
ATOM 841 C C . VAL A 1 110 ? 8.272 2.297 -20.308 1.00 96.69 110 VAL A C 1
ATOM 843 O O . VAL A 1 110 ? 7.320 2.993 -19.960 1.00 96.69 110 VAL A O 1
ATOM 846 N N . GLN A 1 111 ? 9.276 2.781 -21.045 1.00 96.06 111 GLN A N 1
ATOM 847 C CA . GLN A 1 111 ? 9.319 4.174 -21.480 1.00 96.06 111 GLN A CA 1
ATOM 848 C C . GLN A 1 111 ? 8.171 4.476 -22.448 1.00 96.06 111 GLN A C 1
ATOM 850 O O . GLN A 1 111 ? 7.458 5.455 -22.249 1.00 96.06 111 GLN A O 1
ATOM 855 N N . ALA A 1 112 ? 7.950 3.623 -23.454 1.00 96.50 112 ALA A N 1
ATOM 856 C CA . ALA A 1 112 ? 6.845 3.807 -24.389 1.00 96.50 112 ALA A CA 1
ATOM 857 C C . ALA A 1 112 ? 5.474 3.740 -23.700 1.00 96.50 112 ALA A C 1
ATOM 859 O O . ALA A 1 112 ? 4.594 4.525 -24.043 1.00 96.50 112 ALA A O 1
ATOM 860 N N . LEU A 1 113 ? 5.300 2.836 -22.729 1.00 95.25 113 LEU A N 1
ATOM 861 C CA . LEU A 1 113 ? 4.071 2.740 -21.937 1.00 95.25 113 LEU A CA 1
ATOM 862 C C . LEU A 1 113 ? 3.862 3.977 -21.056 1.00 95.25 113 LEU A C 1
ATOM 864 O O . LEU A 1 113 ? 2.757 4.497 -21.005 1.00 95.25 113 LEU A O 1
ATOM 868 N N . SER A 1 114 ? 4.921 4.483 -20.418 1.00 94.38 114 SER A N 1
ATOM 869 C CA . SER A 1 114 ? 4.853 5.686 -19.573 1.00 94.38 114 SER A CA 1
ATOM 870 C C . SER A 1 114 ? 4.572 6.962 -20.375 1.00 94.38 114 SER A C 1
ATOM 872 O O . SER A 1 114 ? 3.983 7.906 -19.855 1.00 94.38 114 SER A O 1
ATOM 874 N N . ASP A 1 115 ? 5.005 7.010 -21.638 1.00 95.81 115 ASP A N 1
ATOM 875 C CA . ASP A 1 115 ? 4.772 8.143 -22.538 1.00 95.81 115 ASP A CA 1
ATOM 876 C C . ASP A 1 115 ? 3.375 8.111 -23.197 1.00 95.81 115 ASP A C 1
ATOM 878 O O . ASP A 1 115 ? 2.959 9.112 -23.796 1.00 95.81 115 ASP A O 1
ATOM 882 N N . ASP A 1 116 ? 2.644 6.991 -23.116 1.00 95.94 116 ASP A N 1
ATOM 883 C CA . ASP A 1 116 ? 1.297 6.859 -23.674 1.00 95.94 116 ASP A CA 1
ATOM 884 C C . ASP A 1 116 ? 0.245 7.437 -22.704 1.00 95.94 116 ASP A C 1
ATOM 886 O O . ASP A 1 116 ? -0.003 6.866 -21.645 1.00 95.94 116 ASP A O 1
ATOM 890 N N . PRO A 1 117 ? -0.457 8.534 -23.055 1.00 94.50 117 PRO A N 1
ATOM 891 C CA . PRO A 1 117 ? -1.461 9.149 -22.183 1.00 94.50 117 PRO A CA 1
ATOM 892 C C . PRO A 1 117 ? -2.717 8.288 -21.962 1.00 94.50 117 PRO A C 1
ATOM 894 O O . PRO A 1 117 ? -3.613 8.699 -21.224 1.00 94.50 117 PRO A O 1
ATOM 897 N N . HIS A 1 118 ? -2.844 7.152 -22.650 1.00 94.56 118 HIS A N 1
ATOM 898 C CA . HIS A 1 118 ? -3.928 6.191 -22.463 1.00 94.56 118 HIS A CA 1
ATOM 899 C C . HIS A 1 118 ? -3.562 5.037 -21.527 1.00 94.56 118 HIS A C 1
ATOM 901 O O . HIS A 1 118 ? -4.428 4.205 -21.250 1.00 94.56 118 HIS A O 1
ATOM 907 N N . VAL A 1 119 ? -2.317 4.983 -21.055 1.00 95.06 119 VAL A N 1
ATOM 908 C CA . VAL A 1 119 ? -1.825 3.972 -20.126 1.00 95.06 119 VAL A CA 1
ATOM 909 C C . VAL A 1 119 ? -1.548 4.639 -18.787 1.00 95.06 119 VAL A C 1
ATOM 911 O O . VAL A 1 119 ? -0.781 5.593 -18.700 1.00 95.06 119 VAL A O 1
ATOM 914 N N . ASP A 1 120 ? -2.178 4.118 -17.741 1.00 95.75 120 ASP A N 1
ATOM 915 C CA . ASP A 1 120 ? -1.761 4.385 -16.371 1.00 95.75 120 ASP A CA 1
ATOM 916 C C . ASP A 1 120 ? -0.905 3.201 -15.925 1.00 95.75 120 ASP A C 1
ATOM 918 O O . ASP A 1 120 ? -1.410 2.093 -15.753 1.00 95.75 120 ASP A O 1
ATOM 922 N N . LEU A 1 121 ? 0.412 3.401 -15.885 1.00 95.62 121 LEU A N 1
ATOM 923 C CA . LEU A 1 121 ? 1.350 2.334 -15.543 1.00 95.62 121 LEU A CA 1
ATOM 924 C C . LEU A 1 121 ? 1.414 2.105 -14.029 1.00 95.62 121 LEU A C 1
ATOM 926 O O . LEU A 1 121 ? 1.684 0.985 -13.614 1.00 95.62 121 LEU A O 1
ATOM 930 N N . GLU A 1 122 ? 1.164 3.154 -13.242 1.00 95.06 122 GLU A N 1
ATOM 931 C CA . GLU A 1 122 ? 1.211 3.135 -11.776 1.00 95.06 122 GLU A CA 1
ATOM 932 C C . GLU A 1 122 ? -0.114 2.660 -11.177 1.00 95.06 122 GLU A C 1
ATOM 934 O O . GLU A 1 122 ? -0.102 1.934 -10.185 1.00 95.06 122 GLU A O 1
ATOM 939 N N . HIS A 1 123 ? -1.236 2.996 -11.822 1.00 95.25 123 HIS A N 1
ATOM 940 C CA . HIS A 1 123 ? -2.575 2.548 -11.436 1.00 95.25 123 HIS A CA 1
ATOM 941 C C . HIS A 1 123 ? -3.343 1.890 -12.601 1.00 95.25 123 HIS A C 1
ATOM 943 O O . HIS A 1 123 ? -4.374 2.407 -13.059 1.00 95.25 123 HIS A O 1
ATOM 949 N N . PRO A 1 124 ? -2.845 0.766 -13.155 1.00 96.94 124 PRO A N 1
ATOM 950 C CA . PRO A 1 124 ? -3.471 0.106 -14.295 1.00 96.94 124 PRO A CA 1
ATOM 951 C C . PRO A 1 124 ? -4.812 -0.522 -13.924 1.00 96.94 124 PRO A C 1
ATOM 953 O O . PRO A 1 124 ? -5.059 -0.868 -12.774 1.00 96.94 124 PRO A O 1
ATOM 956 N N . SER A 1 125 ? -5.671 -0.789 -14.914 1.00 96.94 125 SER A N 1
ATOM 957 C CA . SER A 1 125 ? -6.836 -1.651 -14.677 1.00 96.94 125 SER A CA 1
ATOM 958 C C . SER A 1 125 ? -6.405 -3.101 -14.429 1.00 96.94 125 SER A C 1
ATOM 960 O O . SER A 1 125 ? -5.342 -3.536 -14.882 1.00 96.94 125 SER A O 1
ATOM 962 N N . VAL A 1 126 ? -7.253 -3.879 -13.752 1.00 97.00 126 VAL A N 1
ATOM 963 C CA . VAL A 1 126 ? -6.966 -5.293 -13.469 1.00 97.00 126 VAL A CA 1
ATOM 964 C C . VAL A 1 126 ? -6.767 -6.097 -14.754 1.00 97.00 126 VAL A C 1
ATOM 966 O O . VAL A 1 126 ? -5.914 -6.977 -14.805 1.00 97.00 126 VAL A O 1
ATOM 969 N N . GLU A 1 127 ? -7.505 -5.769 -15.816 1.00 97.69 127 GLU A N 1
ATOM 970 C CA . GLU A 1 127 ? -7.353 -6.405 -17.123 1.00 97.69 127 GLU A CA 1
ATOM 971 C C . GLU A 1 127 ? -5.973 -6.121 -17.720 1.00 97.69 127 GLU A C 1
ATOM 973 O O . GLU A 1 127 ? -5.302 -7.053 -18.152 1.00 97.69 127 GLU A O 1
ATOM 978 N N . ALA A 1 128 ? -5.516 -4.865 -17.682 1.00 97.06 128 ALA A N 1
ATOM 979 C CA . ALA A 1 128 ? -4.193 -4.499 -18.180 1.00 97.06 128 ALA A CA 1
ATOM 980 C C . ALA A 1 128 ? -3.074 -5.174 -17.373 1.00 97.06 128 ALA A C 1
ATOM 982 O O . ALA A 1 128 ? -2.144 -5.726 -17.958 1.00 97.06 128 ALA A O 1
ATOM 983 N N . ALA A 1 129 ? -3.188 -5.193 -16.041 1.00 97.81 129 ALA A N 1
ATOM 984 C CA . ALA A 1 129 ? -2.210 -5.839 -15.170 1.00 97.81 129 ALA A CA 1
ATOM 985 C C . ALA A 1 129 ? -2.088 -7.351 -15.438 1.00 97.81 129 ALA A C 1
ATOM 987 O O . ALA A 1 129 ? -0.977 -7.884 -15.447 1.00 97.81 129 ALA A O 1
ATOM 988 N N . LEU A 1 130 ? -3.211 -8.037 -15.681 1.00 98.12 130 LEU A N 1
ATOM 989 C CA . LEU A 1 130 ? -3.227 -9.457 -16.044 1.00 98.12 130 LEU A CA 1
ATOM 990 C C . LEU A 1 130 ? -2.659 -9.692 -17.449 1.00 98.12 130 LEU A C 1
ATOM 992 O O . LEU A 1 130 ? -1.814 -10.569 -17.620 1.00 98.12 130 LEU A O 1
ATOM 996 N N . ASP A 1 131 ? -3.065 -8.881 -18.431 1.00 97.94 131 ASP A N 1
ATOM 997 C CA . ASP A 1 131 ? -2.562 -8.968 -19.805 1.00 97.94 131 ASP A CA 1
ATOM 998 C C . ASP A 1 131 ? -1.037 -8.779 -19.855 1.00 97.94 131 ASP A C 1
ATOM 1000 O O . ASP A 1 131 ? -0.345 -9.483 -20.592 1.00 97.94 131 ASP A O 1
ATOM 1004 N N . TRP A 1 132 ? -0.490 -7.853 -19.062 1.00 97.62 132 TRP A N 1
ATOM 1005 C CA . TRP A 1 132 ? 0.953 -7.640 -18.960 1.00 97.62 132 TRP A CA 1
ATOM 1006 C C . TRP A 1 132 ? 1.672 -8.811 -18.298 1.00 97.62 132 TRP A C 1
ATOM 1008 O O . TRP A 1 132 ? 2.683 -9.269 -18.835 1.00 97.62 132 TRP A O 1
ATOM 1018 N N . ALA A 1 133 ? 1.143 -9.324 -17.184 1.00 97.94 133 ALA A N 1
ATOM 1019 C CA . ALA A 1 133 ? 1.718 -10.483 -16.508 1.00 97.94 133 ALA A CA 1
ATOM 1020 C C . ALA A 1 133 ? 1.808 -11.696 -17.452 1.00 97.94 133 ALA A C 1
ATOM 1022 O O . ALA A 1 133 ? 2.869 -12.308 -17.568 1.00 97.94 133 ALA A O 1
ATOM 1023 N N . ASP A 1 134 ? 0.739 -11.981 -18.203 1.00 97.75 134 ASP A N 1
ATOM 1024 C CA . ASP A 1 134 ? 0.698 -13.092 -19.160 1.00 97.75 134 ASP A CA 1
ATOM 1025 C C . ASP A 1 134 ? 1.595 -12.858 -20.387 1.00 97.75 134 ASP A C 1
ATOM 1027 O O . ASP A 1 134 ? 2.273 -13.777 -20.854 1.00 97.75 134 ASP A O 1
ATOM 1031 N N . ALA A 1 135 ? 1.596 -11.643 -20.948 1.00 97.88 135 ALA A N 1
ATOM 1032 C CA . ALA A 1 135 ? 2.327 -11.344 -22.180 1.00 97.88 135 ALA A CA 1
ATOM 1033 C C . ALA A 1 135 ? 3.848 -11.287 -21.981 1.00 97.88 135 ALA A C 1
ATOM 1035 O O . ALA A 1 135 ? 4.592 -11.666 -22.891 1.00 97.88 135 ALA A O 1
ATOM 1036 N N . TYR A 1 136 ? 4.298 -10.801 -20.822 1.00 97.19 136 TYR A N 1
ATOM 1037 C CA . TYR A 1 136 ? 5.714 -10.588 -20.527 1.00 97.19 136 TYR A CA 1
ATOM 1038 C C . TYR A 1 136 ? 6.305 -11.633 -19.572 1.00 97.19 136 TYR A C 1
ATOM 1040 O O . TYR A 1 136 ? 7.519 -11.644 -19.399 1.00 97.19 136 TYR A O 1
ATOM 1048 N N . ASP A 1 137 ? 5.498 -12.533 -18.994 1.00 96.75 137 ASP A N 1
ATOM 1049 C CA . ASP A 1 137 ? 5.940 -13.481 -17.952 1.00 96.75 137 ASP A CA 1
ATOM 1050 C C . ASP A 1 137 ? 6.585 -12.745 -16.757 1.00 96.75 137 ASP A C 1
ATOM 1052 O O . ASP A 1 137 ? 7.605 -13.157 -16.200 1.00 96.75 137 ASP A O 1
ATOM 1056 N N . CYS A 1 138 ? 6.003 -11.597 -16.391 1.00 96.50 138 CYS A N 1
ATOM 1057 C CA . CYS A 1 138 ? 6.406 -10.802 -15.234 1.00 96.50 138 CYS A CA 1
ATOM 1058 C C . CYS A 1 138 ? 5.456 -11.046 -14.049 1.00 96.50 138 CYS A C 1
ATOM 1060 O O . CYS A 1 138 ? 4.336 -11.531 -14.236 1.00 96.50 138 CYS A O 1
ATOM 1062 N N . PRO A 1 139 ? 5.851 -10.694 -12.813 1.00 97.12 139 PRO A N 1
ATOM 1063 C CA . PRO A 1 139 ? 4.925 -10.740 -11.689 1.00 97.12 139 PRO A CA 1
ATOM 1064 C C . PRO A 1 139 ? 3.717 -9.819 -11.902 1.00 97.12 139 PRO A C 1
ATOM 1066 O O . PRO A 1 139 ? 3.781 -8.830 -12.639 1.00 97.12 139 PRO A O 1
ATOM 1069 N N . LEU A 1 140 ? 2.614 -10.139 -11.221 1.00 97.62 140 LEU A N 1
ATOM 1070 C CA . LEU A 1 140 ? 1.418 -9.300 -11.213 1.00 97.62 140 LEU A CA 1
ATOM 1071 C C . LEU A 1 140 ? 1.726 -7.931 -10.586 1.00 97.62 140 LEU A C 1
ATOM 1073 O O . LEU A 1 140 ? 2.505 -7.843 -9.635 1.00 97.62 140 LEU A O 1
ATOM 1077 N N . HIS A 1 141 ? 1.086 -6.882 -11.107 1.00 97.88 141 HIS A N 1
ATOM 1078 C CA . HIS A 1 141 ? 1.214 -5.524 -10.583 1.00 97.88 141 HIS A CA 1
ATOM 1079 C C . HIS A 1 141 ? 0.894 -5.471 -9.068 1.00 97.88 141 HIS A C 1
ATOM 1081 O O . HIS A 1 141 ? -0.069 -6.114 -8.626 1.00 97.88 141 HIS A O 1
ATOM 1087 N N . PRO A 1 142 ? 1.668 -4.725 -8.254 1.00 95.94 142 PRO A N 1
ATOM 1088 C CA . PRO A 1 142 ? 1.517 -4.696 -6.797 1.00 95.94 142 PRO A CA 1
ATOM 1089 C C . PRO A 1 142 ? 0.142 -4.216 -6.318 1.00 95.94 142 PRO A C 1
ATOM 1091 O O . PRO A 1 142 ? -0.350 -4.750 -5.329 1.00 95.94 142 PRO A O 1
ATOM 1094 N N . GLU A 1 143 ? -0.536 -3.333 -7.058 1.00 93.88 143 GLU A N 1
ATOM 1095 C CA . GLU A 1 143 ? -1.914 -2.893 -6.748 1.00 93.88 143 GLU A CA 1
ATOM 1096 C C . GLU A 1 143 ? -2.918 -4.058 -6.640 1.00 93.88 143 GLU A C 1
ATOM 1098 O O . GLU A 1 143 ? -3.897 -3.999 -5.898 1.00 93.88 143 GLU A O 1
ATOM 1103 N N . TYR A 1 144 ? -2.653 -5.164 -7.341 1.00 95.50 144 TYR A N 1
ATOM 1104 C CA . TYR A 1 144 ? -3.489 -6.368 -7.326 1.00 95.50 144 TYR A CA 1
ATOM 1105 C C . TYR A 1 144 ? -2.870 -7.512 -6.512 1.00 95.50 144 TYR A C 1
ATOM 1107 O O . TYR A 1 144 ? -3.323 -8.658 -6.579 1.00 95.50 144 TYR A O 1
ATOM 1115 N N . THR A 1 145 ? -1.839 -7.215 -5.719 1.00 93.38 145 THR A N 1
ATOM 1116 C CA . THR A 1 145 ? -1.149 -8.180 -4.863 1.00 93.38 145 THR A CA 1
ATOM 1117 C C . THR A 1 145 ? -1.540 -7.963 -3.404 1.00 93.38 145 THR A C 1
ATOM 1119 O O . THR A 1 145 ? -0.947 -7.171 -2.681 1.00 93.38 145 THR A O 1
ATOM 1122 N N . TYR A 1 146 ? -2.541 -8.713 -2.944 1.00 89.88 146 TYR A N 1
ATOM 1123 C CA . TYR A 1 146 ? -3.004 -8.645 -1.556 1.00 89.88 146 TYR A CA 1
ATOM 1124 C C . TYR A 1 146 ? -1.983 -9.197 -0.544 1.00 89.88 146 TYR A C 1
ATOM 1126 O O . TYR A 1 146 ? -1.021 -9.886 -0.894 1.00 89.88 146 TYR A O 1
ATOM 1134 N N . LEU A 1 147 ? -2.249 -8.961 0.746 1.00 89.50 147 LEU A N 1
ATOM 1135 C CA . LEU A 1 147 ? -1.468 -9.447 1.893 1.00 89.50 147 LEU A CA 1
ATOM 1136 C C . LEU A 1 147 ? -1.623 -10.967 2.107 1.00 89.50 147 LEU A C 1
ATOM 1138 O O . LEU A 1 147 ? -2.021 -11.442 3.169 1.00 89.50 147 LEU A O 1
ATOM 1142 N N . TRP A 1 148 ? -1.298 -11.768 1.091 1.00 91.56 148 TRP A N 1
ATOM 1143 C CA . TRP A 1 148 ? -1.438 -13.227 1.105 1.00 91.56 148 TRP A CA 1
ATOM 1144 C C . TRP A 1 148 ? -0.634 -13.909 2.218 1.00 91.56 148 TRP A C 1
ATOM 1146 O O . TRP A 1 148 ? -0.947 -15.031 2.605 1.00 91.56 148 TRP A O 1
ATOM 1156 N N . HIS A 1 149 ? 0.381 -13.233 2.761 1.00 88.94 149 HIS A N 1
ATOM 1157 C CA . HIS A 1 149 ? 1.175 -13.721 3.887 1.00 88.94 149 HIS A CA 1
ATOM 1158 C C . HIS A 1 149 ? 0.420 -13.712 5.228 1.00 88.94 149 HIS A C 1
ATOM 1160 O O . HIS A 1 149 ? 0.834 -14.420 6.147 1.00 88.94 149 HIS A O 1
ATOM 1166 N N . ASP A 1 150 ? -0.691 -12.978 5.333 1.00 91.25 150 ASP A N 1
ATOM 1167 C CA . ASP A 1 150 ? -1.520 -12.907 6.543 1.00 91.25 150 ASP A CA 1
ATOM 1168 C C . ASP A 1 150 ? -2.581 -14.014 6.619 1.00 91.25 150 ASP A C 1
ATOM 1170 O O . ASP A 1 150 ? -3.273 -14.161 7.633 1.00 91.25 150 ASP A O 1
ATOM 1174 N N . VAL A 1 151 ? -2.716 -14.821 5.563 1.00 94.38 151 VAL A N 1
ATOM 1175 C CA . VAL A 1 151 ? -3.730 -15.872 5.454 1.00 94.38 151 VAL A CA 1
ATOM 1176 C C . VAL A 1 151 ? -3.050 -17.230 5.298 1.00 94.38 151 VAL A C 1
ATOM 1178 O O . VAL A 1 151 ? -2.126 -17.405 4.509 1.00 94.38 151 VAL A O 1
ATOM 1181 N N . SER A 1 152 ? -3.506 -18.232 6.056 1.00 96.50 152 SER A N 1
ATOM 1182 C CA . SER A 1 152 ? -3.020 -19.602 5.871 1.00 96.50 152 SER A CA 1
ATOM 1183 C C . SER A 1 152 ? -3.595 -20.220 4.597 1.00 96.50 152 SER A C 1
ATOM 1185 O O . SER A 1 152 ? -4.729 -19.928 4.218 1.00 96.50 152 SER A O 1
ATOM 1187 N N . VAL A 1 153 ? -2.855 -21.150 3.986 1.00 96.38 153 VAL A N 1
ATOM 1188 C CA . VAL A 1 153 ? -3.328 -21.904 2.808 1.00 96.38 153 VAL A CA 1
ATOM 1189 C C . VAL A 1 153 ? -4.691 -22.555 3.071 1.00 96.38 153 VAL A C 1
ATOM 1191 O O . VAL A 1 153 ? -5.590 -22.417 2.256 1.00 96.38 153 VAL A O 1
ATOM 1194 N N . GLU A 1 154 ? -4.894 -23.154 4.248 1.00 97.56 154 GLU A N 1
ATOM 1195 C CA . GLU A 1 154 ? -6.179 -23.757 4.647 1.00 97.56 154 GLU A CA 1
ATOM 1196 C C . GLU A 1 154 ? -7.338 -22.742 4.662 1.00 97.56 154 GLU A C 1
ATOM 1198 O O . GLU A 1 154 ? -8.452 -23.039 4.226 1.00 97.56 154 GLU A O 1
ATOM 1203 N N . THR A 1 155 ? -7.086 -21.523 5.151 1.00 96.88 155 THR A N 1
ATOM 1204 C CA . THR A 1 155 ? -8.103 -20.460 5.186 1.00 96.88 155 THR A CA 1
ATOM 1205 C C . THR A 1 155 ? -8.437 -19.991 3.773 1.00 96.88 155 THR A C 1
ATOM 1207 O O . THR A 1 155 ? -9.607 -19.785 3.451 1.00 96.88 155 THR A O 1
ATOM 1210 N N . PHE A 1 156 ? -7.419 -19.853 2.923 1.00 95.56 156 PHE A N 1
ATOM 1211 C CA . PHE A 1 156 ? -7.597 -19.508 1.519 1.00 95.56 156 PHE A CA 1
ATOM 1212 C C . PHE A 1 156 ? -8.391 -20.580 0.762 1.00 95.56 156 PHE A C 1
ATOM 1214 O O . PHE A 1 156 ? -9.355 -20.247 0.080 1.00 95.56 156 PHE A O 1
ATOM 1221 N N . GLU A 1 157 ? -8.046 -21.858 0.928 1.00 96.56 157 GLU A N 1
ATOM 1222 C CA . GLU A 1 157 ? -8.769 -22.983 0.321 1.00 96.56 157 GLU A CA 1
ATOM 1223 C C . GLU A 1 157 ? -10.236 -23.010 0.770 1.00 96.56 157 GLU A C 1
ATOM 1225 O O . GLU A 1 157 ? -11.133 -23.137 -0.059 1.00 96.56 157 GLU A O 1
ATOM 1230 N N . THR A 1 158 ? -10.498 -22.777 2.061 1.00 97.06 158 THR A N 1
ATOM 1231 C CA . THR A 1 158 ? -11.868 -22.679 2.595 1.00 97.06 158 THR A CA 1
ATOM 1232 C C . THR A 1 158 ? -12.668 -21.562 1.917 1.00 97.06 158 THR A C 1
ATOM 1234 O O . THR A 1 158 ? -13.844 -21.743 1.592 1.00 97.06 158 THR A O 1
ATOM 1237 N N . LEU A 1 159 ? -12.049 -20.397 1.701 1.00 95.00 159 LEU A N 1
ATOM 1238 C CA . LEU A 1 159 ? -12.679 -19.286 0.989 1.00 95.00 159 LEU A 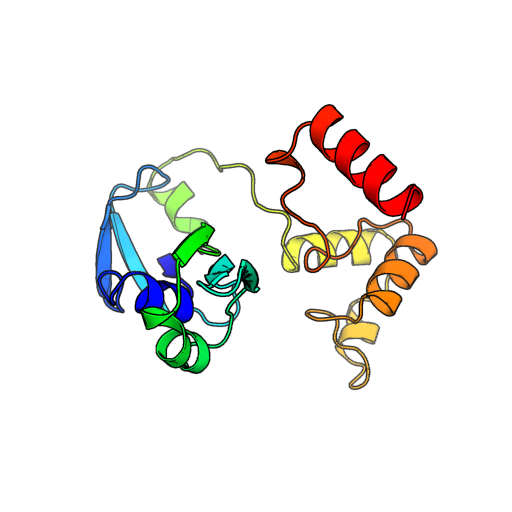CA 1
ATOM 1239 C C . LEU A 1 159 ? -12.928 -19.638 -0.484 1.00 95.00 159 LEU A C 1
ATOM 1241 O O . LEU A 1 159 ? -14.019 -19.382 -0.992 1.00 95.00 159 LEU A O 1
ATOM 1245 N N . ALA A 1 160 ? -11.943 -20.235 -1.156 1.00 96.19 160 ALA A N 1
ATOM 1246 C CA . ALA A 1 160 ? -12.045 -20.634 -2.555 1.00 96.19 160 ALA A CA 1
ATOM 1247 C C . ALA A 1 160 ? -13.189 -21.639 -2.778 1.00 96.19 160 ALA A C 1
ATOM 1249 O O . ALA A 1 160 ? -13.994 -21.454 -3.692 1.00 96.19 160 ALA A O 1
ATOM 1250 N N . ASP A 1 161 ? -13.317 -22.640 -1.904 1.00 97.00 161 ASP A N 1
ATOM 1251 C CA . ASP A 1 161 ? -14.407 -23.619 -1.941 1.00 97.00 161 ASP A CA 1
ATOM 1252 C C . ASP A 1 161 ? -15.778 -22.960 -1.738 1.00 97.00 161 ASP A C 1
ATOM 1254 O O . ASP A 1 161 ? -16.737 -23.286 -2.441 1.00 97.00 161 ASP A O 1
ATOM 1258 N N . ALA A 1 162 ? -15.880 -22.005 -0.807 1.00 96.81 162 ALA A N 1
ATOM 1259 C CA . ALA A 1 162 ? -17.119 -21.268 -0.569 1.00 96.81 162 ALA A CA 1
ATOM 1260 C C . ALA A 1 162 ? -17.537 -20.439 -1.797 1.00 96.81 162 ALA A C 1
ATOM 1262 O O . ALA A 1 162 ? -18.699 -20.481 -2.194 1.00 96.81 162 ALA A O 1
ATOM 1263 N N . VAL A 1 163 ? -16.592 -19.739 -2.436 1.00 95.88 163 VAL A N 1
ATOM 1264 C CA . VAL A 1 163 ? -16.851 -18.939 -3.648 1.00 95.88 163 VAL A CA 1
ATOM 1265 C C . VAL A 1 163 ? -17.230 -19.826 -4.837 1.00 95.88 163 VAL A C 1
ATOM 1267 O O . VAL A 1 163 ? -18.145 -19.489 -5.587 1.00 95.88 163 VAL A O 1
ATOM 1270 N N . ALA A 1 164 ? -16.565 -20.971 -5.010 1.00 95.50 164 ALA A N 1
ATOM 1271 C CA . ALA A 1 164 ? -16.892 -21.926 -6.069 1.00 95.50 164 ALA A CA 1
ATOM 1272 C C . ALA A 1 164 ? -18.256 -22.610 -5.851 1.00 95.50 164 ALA A C 1
ATOM 1274 O O . ALA A 1 164 ? -18.915 -23.000 -6.818 1.00 95.50 164 ALA A O 1
ATOM 1275 N N . GLY A 1 165 ? -18.668 -22.769 -4.589 1.00 92.25 165 GLY A N 1
ATOM 1276 C CA . GLY A 1 165 ? -19.930 -23.392 -4.191 1.00 92.25 165 GLY A CA 1
ATOM 1277 C C . GLY A 1 165 ? -21.176 -22.515 -4.366 1.00 92.25 165 GLY A C 1
ATOM 1278 O O . GLY A 1 165 ? -22.256 -23.076 -4.569 1.00 92.25 165 GLY A O 1
ATOM 1279 N N . GLY A 1 166 ? -21.024 -21.184 -4.344 1.00 71.56 166 GLY A N 1
ATOM 1280 C CA . GLY A 1 166 ? -22.118 -20.207 -4.456 1.00 71.56 166 GLY A CA 1
ATOM 1281 C C . GLY A 1 166 ? -22.721 -19.800 -3.118 1.00 71.56 166 GLY A C 1
ATOM 1282 O O . GLY A 1 166 ? -23.485 -20.606 -2.540 1.00 71.56 166 GLY A O 1
#